Protein AF-A0A2M7RTV2-F1 (afdb_monomer)

Foldseek 3Di:
DPPADPPDDDDDDDDPPVWDKDKDKDFDDPDPDDDDGCKIWIWIATPVQKIWIWMPNQDPDIDIDTDGLPDDLVVSLVSSLVSGNHPQDPGDHSVVSSVVSSVRSVVGNVSRD

Mean predicted aligned error: 3.98 Å

Sequence (113 aa):
PRNLSETAIITALFLPLNRGFKTAFFKLRERESLEFTSLTSAVVVDKNGKLKIALSGVDPKPVVIEGKIEDDKDLLIKKAIKAARAVDNDMYSRKYRREMISVYLKRSFEKLT

pLDDT: mean 93.5, std 6.66, range [49.44, 98.56]

Nearest PDB structures (foldseek):
  5g5h-assembly1_B  TM=6.322E-01  e=3.040E-03  Escherichia coli K-12
  6kyb-assembly4_D  TM=5.098E-01  e=1.922E+00  Saccharomyces cerevisiae S288C
  3pcr-assembly1_A  TM=7.276E-01  e=6.417E+00  Escherichia coli O157:H7
  5kob-assembly1_C  TM=2.961E-01  e=2.042E+00  Paraburkholderia xenovorans LB400

Structure (mmCIF, N/CA/C/O backbone):
data_AF-A0A2M7RTV2-F1
#
_entry.id   AF-A0A2M7RTV2-F1
#
loop_
_atom_site.group_PDB
_atom_site.id
_atom_site.type_symbol
_atom_site.label_atom_id
_atom_site.label_alt_id
_atom_site.label_comp_id
_atom_site.label_asym_id
_atom_site.label_entity_id
_atom_site.label_seq_id
_atom_site.pdbx_PDB_ins_code
_atom_site.Cartn_x
_atom_site.Cartn_y
_atom_site.Cartn_z
_atom_site.occupancy
_atom_site.B_iso_or_equiv
_atom_site.auth_seq_id
_atom_site.auth_comp_id
_atom_site.auth_asym_id
_atom_site.auth_atom_id
_atom_site.pdbx_PDB_model_num
ATOM 1 N N . PRO A 1 1 ? 8.624 -16.980 0.114 1.00 49.44 1 PRO A N 1
ATOM 2 C CA . PRO A 1 1 ? 7.957 -18.067 -0.642 1.00 49.44 1 PRO A CA 1
ATOM 3 C C . PRO A 1 1 ? 6.532 -18.270 -0.117 1.00 49.44 1 PRO A C 1
ATOM 5 O O . PRO A 1 1 ? 6.344 -18.293 1.096 1.00 49.44 1 PRO A O 1
ATOM 8 N N . ARG A 1 2 ? 5.526 -18.341 -0.996 1.00 61.75 2 ARG A N 1
ATOM 9 C CA . ARG A 1 2 ? 4.237 -18.913 -0.588 1.00 61.75 2 ARG A CA 1
ATOM 10 C C . ARG A 1 2 ? 4.438 -20.426 -0.566 1.00 61.75 2 ARG A C 1
ATOM 12 O O . ARG A 1 2 ? 4.937 -20.966 -1.544 1.00 61.75 2 ARG A O 1
ATOM 19 N N . ASN A 1 3 ? 4.117 -21.068 0.552 1.00 82.38 3 ASN A N 1
ATOM 20 C CA . ASN A 1 3 ? 4.235 -22.516 0.734 1.00 82.38 3 ASN A CA 1
ATOM 21 C C . ASN A 1 3 ? 3.112 -23.228 -0.042 1.00 82.38 3 ASN A C 1
ATOM 23 O O . ASN A 1 3 ? 2.182 -23.753 0.559 1.00 82.38 3 ASN A O 1
ATOM 27 N N . LEU A 1 4 ? 3.140 -23.147 -1.371 1.00 90.00 4 LEU A N 1
ATOM 28 C CA . LEU A 1 4 ? 2.197 -23.811 -2.269 1.00 90.00 4 LEU A CA 1
ATOM 29 C C . LEU A 1 4 ? 2.935 -24.941 -2.986 1.00 90.00 4 LEU A C 1
ATOM 31 O O . LEU A 1 4 ? 4.089 -24.757 -3.373 1.00 90.00 4 LEU A O 1
ATOM 35 N N . SER A 1 5 ? 2.286 -26.096 -3.150 1.00 92.31 5 SER A N 1
ATOM 36 C CA . SER A 1 5 ? 2.823 -27.156 -4.005 1.00 92.31 5 SER A CA 1
ATOM 37 C C . SER A 1 5 ? 2.820 -26.707 -5.467 1.00 92.31 5 SER A C 1
ATOM 39 O O . SER A 1 5 ? 2.047 -25.831 -5.857 1.00 92.31 5 SER A O 1
ATOM 41 N N . GLU A 1 6 ? 3.650 -27.339 -6.293 1.00 91.88 6 GLU A N 1
ATOM 42 C CA . GLU A 1 6 ? 3.733 -27.052 -7.735 1.00 91.88 6 GLU A CA 1
ATOM 43 C C . GLU A 1 6 ? 2.401 -27.277 -8.467 1.00 91.88 6 GLU A C 1
ATOM 45 O O . GLU A 1 6 ? 2.134 -26.662 -9.494 1.00 91.88 6 GLU A O 1
ATOM 50 N N . THR A 1 7 ? 1.541 -28.127 -7.905 1.00 94.75 7 THR A N 1
ATOM 51 C CA . THR A 1 7 ? 0.218 -28.479 -8.433 1.00 94.75 7 THR A CA 1
ATOM 52 C C . THR A 1 7 ? -0.932 -27.738 -7.748 1.00 94.75 7 THR A C 1
ATOM 54 O O . THR A 1 7 ? -2.098 -28.015 -8.029 1.00 94.75 7 THR A O 1
ATOM 57 N N . ALA A 1 8 ? -0.642 -26.821 -6.819 1.00 94.88 8 ALA A N 1
ATOM 58 C CA . ALA A 1 8 ? -1.678 -26.122 -6.072 1.00 94.88 8 ALA A CA 1
ATOM 59 C C . ALA A 1 8 ? -2.472 -25.162 -6.969 1.00 94.88 8 ALA A C 1
ATOM 61 O O . ALA A 1 8 ? -1.908 -24.345 -7.696 1.00 94.88 8 ALA A O 1
ATOM 62 N N . ILE A 1 9 ? -3.798 -25.193 -6.827 1.00 94.31 9 ILE A N 1
ATOM 63 C CA . ILE A 1 9 ? -4.716 -24.252 -7.473 1.00 94.31 9 ILE A CA 1
ATOM 64 C C . ILE A 1 9 ? -5.328 -23.362 -6.390 1.00 94.31 9 ILE A C 1
ATOM 66 O O . ILE A 1 9 ? -5.936 -23.851 -5.438 1.00 94.31 9 ILE A O 1
ATOM 70 N N . ILE A 1 10 ? -5.179 -22.042 -6.528 1.00 93.31 10 ILE A N 1
ATOM 71 C CA . ILE A 1 10 ? -5.864 -21.079 -5.656 1.00 93.31 10 ILE A CA 1
ATOM 72 C C . ILE A 1 10 ? -7.322 -20.994 -6.112 1.00 93.31 10 ILE A C 1
ATOM 74 O O . ILE A 1 10 ? -7.600 -20.471 -7.187 1.00 93.31 10 ILE A O 1
ATOM 78 N N . THR A 1 11 ? -8.248 -21.496 -5.297 1.00 96.06 11 THR A N 1
ATOM 79 C CA . THR A 1 11 ? -9.683 -21.553 -5.631 1.00 96.06 11 THR A CA 1
ATOM 80 C C . THR A 1 11 ? -10.494 -20.408 -5.036 1.00 96.06 11 THR A C 1
ATOM 82 O O . THR A 1 11 ? -11.530 -20.041 -5.583 1.00 96.06 11 THR A O 1
ATOM 85 N N . ALA A 1 12 ? -10.041 -19.827 -3.923 1.00 95.31 12 ALA A N 1
ATOM 86 C CA . ALA A 1 12 ? -10.771 -18.780 -3.221 1.00 95.31 12 ALA A CA 1
ATOM 87 C C . ALA A 1 12 ? -9.842 -17.811 -2.481 1.00 95.31 12 ALA A C 1
ATOM 89 O O . ALA A 1 12 ? -8.754 -18.170 -2.026 1.00 95.31 12 ALA A O 1
ATOM 90 N N . LEU A 1 13 ? -10.319 -16.574 -2.320 1.00 93.56 13 LEU A N 1
ATOM 91 C CA . LEU A 1 13 ? -9.754 -15.562 -1.432 1.00 93.56 13 LEU A CA 1
ATOM 92 C C . LEU A 1 13 ? -10.847 -15.115 -0.460 1.00 93.56 13 LEU A C 1
ATOM 94 O O . LEU A 1 13 ? -11.852 -14.540 -0.870 1.00 93.56 13 LEU A O 1
ATOM 98 N N . PHE A 1 14 ? -10.650 -15.372 0.831 1.00 93.75 14 PHE A N 1
ATOM 99 C CA . PHE A 1 14 ? -11.616 -14.999 1.862 1.00 93.75 14 PHE A CA 1
ATOM 100 C C . PHE A 1 14 ? -11.356 -13.574 2.342 1.00 93.75 14 PHE A C 1
ATOM 102 O O . PHE A 1 14 ? -10.291 -13.271 2.886 1.00 93.75 14 PHE A O 1
ATOM 109 N N . LEU A 1 15 ? -12.340 -12.698 2.145 1.00 90.38 15 LEU A N 1
ATOM 110 C CA . LEU A 1 15 ? -12.293 -11.309 2.592 1.00 90.38 15 LEU A CA 1
ATOM 111 C C . LEU A 1 15 ? -13.198 -11.116 3.818 1.00 90.38 15 LEU A C 1
ATOM 113 O O . LEU A 1 15 ? -14.316 -11.633 3.837 1.00 90.38 15 LEU A O 1
ATOM 117 N N . PRO A 1 16 ? -12.769 -10.351 4.837 1.00 87.56 16 PRO A N 1
ATOM 118 C CA . PRO A 1 16 ? -13.584 -10.080 6.018 1.00 87.56 16 PRO A CA 1
ATOM 119 C C . PRO A 1 16 ? -14.626 -8.982 5.731 1.00 87.56 16 PRO A C 1
ATOM 121 O O . PRO A 1 16 ? -14.479 -7.844 6.174 1.00 87.56 16 PRO A O 1
ATOM 124 N N . LEU A 1 17 ? -15.671 -9.318 4.966 1.00 87.31 17 LEU A N 1
ATOM 125 C CA . LEU A 1 17 ? -16.702 -8.375 4.495 1.00 87.31 17 LEU A CA 1
ATOM 126 C C . LEU A 1 17 ? -17.626 -7.847 5.606 1.00 87.31 17 LEU A C 1
ATOM 128 O O . LEU A 1 17 ? -18.301 -6.841 5.428 1.00 87.31 17 LEU A O 1
ATOM 132 N N . ASN A 1 18 ? -17.631 -8.484 6.776 1.00 88.44 18 ASN A N 1
ATOM 133 C CA . ASN A 1 18 ? -18.401 -8.069 7.950 1.00 88.44 18 ASN A CA 1
ATOM 134 C C . ASN A 1 18 ? -17.725 -6.945 8.766 1.00 88.44 18 ASN A C 1
ATOM 136 O O . ASN A 1 18 ? -18.025 -6.761 9.948 1.00 88.44 18 ASN A O 1
ATOM 140 N N . ARG A 1 19 ? -16.780 -6.210 8.168 1.00 88.06 19 ARG A N 1
ATOM 141 C CA . ARG A 1 19 ? -16.021 -5.132 8.813 1.00 88.06 19 ARG A CA 1
ATOM 142 C C . ARG A 1 19 ? -16.048 -3.867 7.963 1.00 88.06 19 ARG A C 1
ATOM 144 O O . ARG A 1 19 ? -15.843 -3.916 6.756 1.00 88.06 19 ARG A O 1
ATOM 151 N N . GLY A 1 20 ? -16.255 -2.732 8.626 1.00 90.38 20 GLY A N 1
ATOM 152 C CA . GLY A 1 20 ? -16.124 -1.410 8.019 1.00 90.38 20 GLY A CA 1
ATOM 153 C C . GLY A 1 20 ? -14.675 -0.930 8.031 1.00 90.38 20 GLY A C 1
ATOM 154 O O . GLY A 1 20 ? -13.959 -1.117 9.020 1.00 90.38 20 GLY A O 1
ATOM 155 N N . PHE A 1 21 ? -14.270 -0.290 6.939 1.00 93.88 21 PHE A N 1
ATOM 156 C CA . PHE A 1 21 ? -12.924 0.230 6.739 1.00 93.88 21 PHE A CA 1
ATOM 157 C C . PHE A 1 21 ? -12.983 1.604 6.071 1.00 93.88 21 PHE A C 1
ATOM 159 O O . PHE A 1 21 ? -13.702 1.779 5.089 1.00 93.88 21 PHE A O 1
ATOM 166 N N . LYS A 1 22 ? -12.186 2.559 6.558 1.00 95.75 22 LYS A N 1
ATOM 167 C CA . LYS A 1 22 ? -11.819 3.743 5.773 1.00 95.75 22 LYS A CA 1
ATOM 168 C C . LYS A 1 22 ? -10.552 3.413 4.991 1.00 95.75 22 LYS A C 1
ATOM 170 O O . LYS A 1 22 ? -9.605 2.877 5.567 1.00 95.75 22 LYS A O 1
ATOM 175 N N . THR A 1 23 ? -10.523 3.724 3.698 1.00 96.69 23 THR A N 1
ATOM 176 C CA . THR A 1 23 ? -9.403 3.352 2.821 1.00 96.69 23 THR A CA 1
ATOM 177 C C . THR A 1 23 ? -8.925 4.515 1.968 1.00 96.69 23 THR A C 1
ATOM 179 O O . THR A 1 23 ? -9.734 5.258 1.417 1.00 96.69 23 THR A O 1
ATOM 182 N N . ALA A 1 24 ? -7.612 4.617 1.785 1.00 98.31 24 ALA A N 1
ATOM 183 C CA . ALA A 1 24 ? -6.983 5.499 0.815 1.00 98.31 24 ALA A CA 1
ATOM 184 C C . ALA A 1 24 ? -6.066 4.680 -0.099 1.00 98.31 24 ALA A C 1
ATOM 186 O O . ALA A 1 24 ? -5.256 3.880 0.373 1.00 98.31 24 ALA A O 1
ATOM 187 N N . PHE A 1 25 ? -6.206 4.877 -1.410 1.00 98.06 25 PHE A N 1
ATOM 188 C CA . PHE A 1 25 ? -5.450 4.157 -2.430 1.00 98.06 25 PHE A CA 1
ATOM 189 C C . PHE A 1 25 ? -4.820 5.140 -3.414 1.00 98.06 25 PHE A C 1
ATOM 191 O O . PHE A 1 25 ? -5.496 6.031 -3.928 1.00 98.06 25 PHE A O 1
ATOM 198 N N . PHE A 1 26 ? -3.531 4.957 -3.690 1.00 97.75 26 PHE A N 1
ATOM 199 C CA . PHE A 1 26 ? -2.774 5.760 -4.645 1.00 97.75 26 PHE A CA 1
ATOM 200 C C . PHE A 1 26 ? -1.860 4.864 -5.475 1.00 97.75 26 PHE A C 1
ATOM 202 O O . PHE A 1 26 ? -1.237 3.944 -4.945 1.00 97.75 26 PHE A O 1
ATOM 209 N N . LYS A 1 27 ? -1.746 5.156 -6.772 1.00 96.56 27 LYS A N 1
ATOM 210 C CA . LYS A 1 27 ? -0.904 4.408 -7.708 1.00 96.56 27 LYS A CA 1
ATOM 211 C C . LYS A 1 27 ? -0.073 5.380 -8.545 1.00 96.56 27 LYS A C 1
ATOM 213 O O . LYS A 1 27 ? -0.639 6.185 -9.277 1.00 96.56 27 LYS A O 1
ATOM 218 N N . LEU A 1 28 ? 1.249 5.280 -8.428 1.00 95.12 28 LEU A N 1
ATOM 219 C CA . LEU A 1 28 ? 2.233 6.029 -9.205 1.00 95.12 28 LEU A CA 1
ATOM 220 C C . LEU A 1 28 ? 2.443 5.346 -10.553 1.00 95.12 28 LEU A C 1
ATOM 222 O O . LEU A 1 28 ? 2.809 4.164 -10.600 1.00 95.12 28 LEU A O 1
ATOM 226 N N . ARG A 1 29 ? 2.193 6.110 -11.612 1.00 92.38 29 ARG A N 1
ATOM 227 C CA . ARG A 1 29 ? 2.236 5.729 -13.024 1.00 92.38 29 ARG A CA 1
ATOM 228 C C . ARG A 1 29 ? 2.555 6.973 -13.848 1.00 92.38 29 ARG A C 1
ATOM 230 O O . ARG A 1 29 ? 2.219 8.071 -13.398 1.00 92.38 29 ARG A O 1
ATOM 237 N N . GLU A 1 30 ? 3.145 6.801 -15.022 1.00 89.62 30 GLU A N 1
ATOM 238 C CA . GLU A 1 30 ? 3.363 7.903 -15.963 1.00 89.62 30 GLU A CA 1
ATOM 239 C C . GLU A 1 30 ? 2.038 8.334 -16.596 1.00 89.62 30 GLU A C 1
ATOM 241 O O . GLU A 1 30 ? 1.795 9.524 -16.796 1.00 89.62 30 GLU A O 1
ATOM 246 N N . ARG A 1 31 ? 1.148 7.367 -16.842 1.00 89.69 31 ARG A N 1
ATOM 247 C CA . ARG A 1 31 ? -0.196 7.562 -17.387 1.00 89.69 31 ARG A CA 1
ATOM 248 C C . ARG A 1 31 ? -1.255 6.942 -16.485 1.00 89.69 31 ARG A C 1
ATOM 250 O O . ARG A 1 31 ? -1.040 5.979 -15.750 1.00 89.69 31 ARG A O 1
ATOM 257 N N . GLU A 1 32 ? -2.459 7.496 -16.539 1.00 84.25 32 GLU A N 1
ATOM 258 C CA . GLU A 1 32 ? -3.537 7.110 -15.627 1.00 84.25 32 GLU A CA 1
ATOM 259 C C . GLU A 1 32 ? -4.073 5.683 -15.865 1.00 84.25 32 GLU A C 1
ATOM 261 O O . GLU A 1 32 ? -4.585 5.041 -14.943 1.00 84.25 32 GLU A O 1
ATOM 266 N N . SER A 1 33 ? -3.910 5.127 -17.064 1.00 87.94 33 SER A N 1
ATOM 267 C CA . SER A 1 33 ? -4.425 3.807 -17.442 1.00 87.94 33 SER A CA 1
ATOM 268 C C . SER A 1 33 ? -3.338 2.911 -18.048 1.00 87.94 33 SER A C 1
ATOM 270 O O . SER A 1 33 ? -2.276 3.380 -18.440 1.00 87.94 33 SER A O 1
ATOM 272 N N . LEU A 1 34 ? -3.596 1.595 -18.062 1.00 82.31 34 LEU A N 1
ATOM 273 C CA . LEU A 1 34 ? -2.806 0.555 -18.752 1.00 82.31 34 LEU A CA 1
ATOM 274 C C . LEU A 1 34 ? -1.348 0.336 -18.299 1.00 82.31 34 LEU A C 1
ATOM 276 O O . LEU A 1 34 ? -0.693 -0.570 -18.801 1.00 82.31 34 LEU A O 1
ATOM 280 N N . GLU A 1 35 ? -0.864 1.069 -17.295 1.00 85.81 35 GLU A N 1
ATOM 281 C CA . GLU A 1 35 ? 0.500 0.897 -16.783 1.00 85.81 35 GLU A CA 1
ATOM 282 C C . GLU A 1 35 ? 0.597 0.057 -15.501 1.00 85.81 35 GLU A C 1
ATOM 284 O O . GLU A 1 35 ? -0.241 0.122 -14.577 1.00 85.81 35 GLU A O 1
ATOM 289 N N . PHE A 1 36 ? 1.689 -0.710 -15.425 1.00 86.38 36 PHE A N 1
ATOM 290 C CA . PHE A 1 36 ? 2.141 -1.355 -14.198 1.00 86.38 36 PHE A CA 1
ATOM 291 C C . PHE A 1 36 ? 2.495 -0.314 -13.131 1.00 86.38 36 PHE A C 1
ATOM 293 O O . PHE A 1 36 ? 2.701 0.865 -13.399 1.00 86.38 36 PHE A O 1
ATOM 300 N N . THR A 1 37 ? 2.490 -0.738 -11.869 1.00 89.31 37 THR A N 1
ATOM 301 C CA . THR A 1 37 ? 2.753 0.180 -10.760 1.00 89.31 37 THR A CA 1
ATOM 302 C C . THR A 1 37 ? 4.244 0.451 -10.591 1.00 89.31 37 THR A C 1
ATOM 304 O O . THR A 1 37 ? 5.015 -0.482 -10.391 1.00 89.31 37 THR A O 1
ATOM 307 N N . SER A 1 38 ? 4.626 1.724 -10.497 1.00 92.44 38 SER A N 1
ATOM 308 C CA . SER A 1 38 ? 5.958 2.117 -10.008 1.00 92.44 38 SER A CA 1
ATOM 309 C C . SER A 1 38 ? 6.003 2.234 -8.481 1.00 92.44 38 SER A C 1
ATOM 311 O O . SER A 1 38 ? 7.042 2.000 -7.861 1.00 92.44 38 SER A O 1
ATOM 313 N N . LEU A 1 39 ? 4.853 2.546 -7.879 1.00 95.62 39 LEU A N 1
ATOM 314 C CA . LEU A 1 39 ? 4.554 2.497 -6.448 1.00 95.62 39 LEU A CA 1
ATOM 315 C C . LEU A 1 39 ? 3.031 2.467 -6.285 1.00 95.62 39 LEU A C 1
ATOM 317 O O . LEU A 1 39 ? 2.338 3.323 -6.820 1.00 95.62 39 LEU A O 1
ATOM 321 N N . THR A 1 40 ? 2.500 1.521 -5.522 1.00 97.19 40 THR A N 1
ATOM 322 C CA . THR A 1 40 ? 1.104 1.560 -5.065 1.00 97.19 40 THR A CA 1
ATOM 323 C C . THR A 1 40 ? 1.103 1.676 -3.554 1.00 97.19 40 THR A C 1
ATOM 325 O O . THR A 1 40 ? 1.850 0.950 -2.906 1.00 97.19 40 THR A O 1
ATOM 328 N N . SER A 1 41 ? 0.265 2.550 -3.005 1.00 98.19 41 SER A N 1
ATOM 329 C CA . SER A 1 41 ? -0.007 2.661 -1.575 1.00 98.19 41 SER A CA 1
ATOM 330 C C . SER A 1 41 ? -1.476 2.364 -1.313 1.00 98.19 41 SER A C 1
ATOM 332 O O . SER A 1 41 ? -2.347 2.984 -1.923 1.00 98.19 41 SER A O 1
ATOM 334 N N . ALA A 1 42 ? -1.745 1.443 -0.394 1.00 98.38 42 ALA A N 1
ATOM 335 C CA . ALA A 1 42 ? -3.063 1.204 0.170 1.00 98.38 42 ALA A CA 1
ATOM 336 C C . ALA A 1 42 ? -2.980 1.367 1.690 1.00 98.38 42 ALA A C 1
ATOM 338 O O . ALA A 1 42 ? -2.224 0.655 2.352 1.00 98.38 42 ALA A O 1
ATOM 339 N N . VAL A 1 43 ? -3.750 2.300 2.240 1.00 98.38 43 VAL A N 1
ATOM 340 C CA . VAL A 1 43 ? -3.842 2.534 3.683 1.00 98.38 43 VAL A CA 1
ATOM 341 C C . VAL A 1 43 ? -5.273 2.292 4.115 1.00 98.38 43 VAL A C 1
ATOM 343 O O . VAL A 1 43 ? -6.205 2.811 3.504 1.00 98.38 43 VAL A O 1
ATOM 346 N N . VAL A 1 44 ? -5.441 1.493 5.160 1.00 96.94 44 VAL A N 1
ATOM 347 C CA . VAL A 1 44 ? -6.743 1.157 5.724 1.00 96.94 44 VAL A CA 1
ATOM 348 C C . VAL A 1 44 ? -6.751 1.390 7.225 1.00 96.94 44 VAL A C 1
ATOM 350 O O . VAL A 1 44 ? -5.777 1.072 7.905 1.00 96.94 44 VAL A O 1
ATOM 353 N N . VAL A 1 45 ? -7.867 1.918 7.723 1.00 96.88 45 VAL A N 1
ATOM 354 C CA . VAL A 1 45 ? -8.165 2.059 9.149 1.00 96.88 45 VAL A CA 1
ATOM 355 C C . VAL A 1 45 ? -9.494 1.372 9.429 1.00 96.88 45 VAL A C 1
ATOM 357 O O . VAL A 1 45 ? -10.472 1.588 8.709 1.00 96.88 45 VAL A O 1
ATOM 360 N N . ASP A 1 46 ? -9.529 0.516 10.445 1.00 95.12 46 ASP A N 1
ATOM 361 C CA . ASP A 1 46 ? -10.771 -0.107 10.901 1.00 95.12 46 ASP A CA 1
ATOM 362 C C . ASP A 1 46 ? -11.495 0.738 11.962 1.00 95.12 46 ASP A C 1
ATOM 364 O O . ASP A 1 46 ? -10.990 1.750 12.446 1.00 95.12 46 ASP A O 1
ATOM 368 N N . LYS A 1 47 ? -12.696 0.301 12.353 1.00 93.25 47 LYS A N 1
ATOM 369 C CA . LYS A 1 47 ? -13.509 0.983 13.374 1.00 93.25 47 LYS A CA 1
ATOM 370 C C . LYS A 1 47 ? -12.849 1.112 14.757 1.00 93.25 47 LYS A C 1
ATOM 372 O O . LYS A 1 47 ? -13.300 1.921 15.554 1.00 93.25 47 LYS A O 1
ATOM 377 N N . ASN A 1 48 ? -11.821 0.313 15.045 1.00 93.75 48 ASN A N 1
ATOM 378 C CA . ASN A 1 48 ? -11.094 0.326 16.312 1.00 93.75 48 ASN A CA 1
ATOM 379 C C . ASN A 1 48 ? -9.803 1.161 16.217 1.00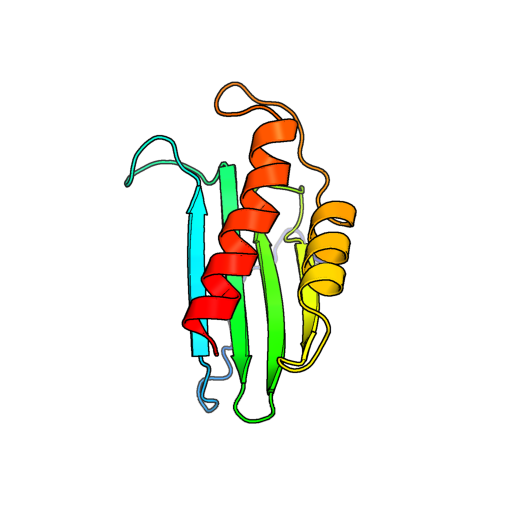 93.75 48 ASN A C 1
ATOM 381 O O . ASN A 1 48 ? -8.959 1.078 17.106 1.00 93.75 48 ASN A O 1
ATOM 385 N N . GLY A 1 49 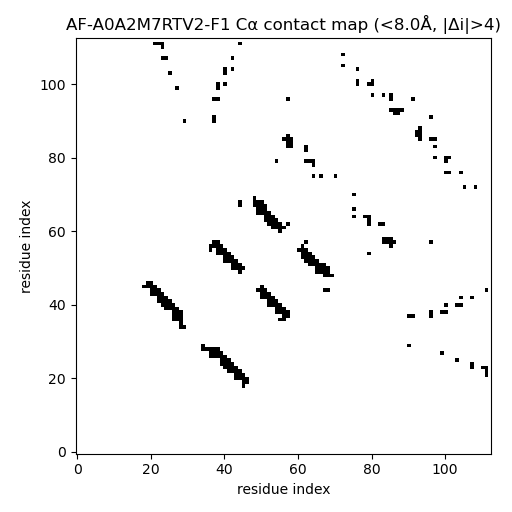? -9.605 1.897 15.118 1.00 94.75 49 GLY A N 1
ATOM 386 C CA . GLY A 1 49 ? -8.394 2.676 14.876 1.00 94.75 49 GLY A CA 1
ATOM 387 C C . GLY A 1 49 ? -7.194 1.840 14.426 1.00 94.75 49 GLY A C 1
ATOM 388 O O . GLY A 1 49 ? -6.109 2.396 14.261 1.00 94.75 49 GLY A O 1
ATOM 389 N N . LYS A 1 50 ? -7.344 0.525 14.181 1.00 96.44 50 LYS A N 1
ATOM 390 C CA . LYS A 1 50 ? -6.237 -0.303 13.685 1.00 96.44 50 LYS A CA 1
ATOM 391 C C . LYS A 1 50 ? -5.906 0.103 12.256 1.00 96.44 50 LYS A C 1
ATOM 393 O O . LYS A 1 50 ? -6.750 0.014 11.364 1.00 96.44 50 LYS A O 1
ATOM 398 N N . LEU A 1 51 ? -4.650 0.472 12.043 1.00 97.56 51 LEU A N 1
ATOM 399 C CA . LEU A 1 51 ? -4.123 0.962 10.782 1.00 97.56 51 LEU A CA 1
ATOM 400 C C . LEU A 1 51 ? -3.237 -0.094 10.115 1.00 97.56 51 LEU A C 1
ATOM 402 O O . LEU A 1 51 ? -2.416 -0.757 10.755 1.00 97.56 51 LEU A O 1
ATOM 406 N N . LYS A 1 52 ? -3.389 -0.252 8.800 1.00 97.81 52 LYS A N 1
ATOM 407 C CA . LYS A 1 52 ? -2.512 -1.082 7.971 1.00 97.81 52 LYS A CA 1
ATOM 408 C C . LYS A 1 52 ? -2.142 -0.339 6.695 1.00 97.81 52 LYS A C 1
ATOM 410 O O . LYS A 1 52 ? -3.010 0.152 5.981 1.00 97.81 52 LYS A O 1
ATOM 415 N N . ILE A 1 53 ? -0.846 -0.289 6.415 1.00 98.44 53 ILE A N 1
ATOM 416 C CA . ILE A 1 53 ? -0.258 0.272 5.199 1.00 98.44 53 ILE A CA 1
ATOM 417 C C . ILE A 1 53 ? 0.292 -0.892 4.386 1.00 98.44 53 ILE A C 1
ATOM 419 O O . ILE A 1 53 ? 1.063 -1.695 4.910 1.00 98.44 53 ILE A O 1
ATOM 423 N N . ALA A 1 54 ? -0.064 -0.966 3.109 1.00 98.38 54 ALA A N 1
ATOM 424 C CA . ALA A 1 54 ? 0.520 -1.886 2.147 1.00 98.38 54 ALA A CA 1
ATOM 425 C C . ALA A 1 54 ? 1.113 -1.099 0.975 1.00 98.38 54 ALA A C 1
ATOM 427 O O . ALA A 1 54 ? 0.417 -0.304 0.342 1.00 98.38 54 ALA A O 1
ATOM 428 N N . LEU A 1 55 ? 2.390 -1.337 0.675 1.00 98.19 55 LEU A N 1
ATOM 429 C CA . LEU A 1 55 ? 3.077 -0.764 -0.478 1.00 98.19 55 LEU A CA 1
ATOM 430 C C . LEU A 1 55 ? 3.455 -1.858 -1.477 1.00 98.19 55 LEU A C 1
ATOM 432 O O . LEU A 1 55 ? 3.985 -2.900 -1.093 1.00 98.19 55 LEU A O 1
ATOM 436 N N . SER A 1 56 ? 3.226 -1.602 -2.762 1.00 96.31 56 SER A N 1
ATOM 437 C CA . SER A 1 56 ? 3.617 -2.484 -3.868 1.00 96.31 56 SER A CA 1
ATOM 438 C C . SER A 1 56 ? 4.462 -1.736 -4.899 1.00 96.31 56 SER A C 1
ATOM 440 O O . SER A 1 56 ? 4.479 -0.506 -4.925 1.00 96.31 56 SER A O 1
ATOM 442 N N . GLY A 1 57 ? 5.197 -2.473 -5.732 1.00 93.19 57 GLY A N 1
ATOM 443 C CA . GLY A 1 57 ? 6.123 -1.929 -6.733 1.00 93.19 57 GLY A CA 1
ATOM 444 C C . GLY A 1 57 ? 7.460 -1.443 -6.162 1.00 93.19 57 GLY A C 1
ATOM 445 O O . GLY A 1 57 ? 8.372 -1.150 -6.925 1.00 93.19 57 GLY A O 1
ATOM 446 N N . VAL A 1 58 ? 7.623 -1.396 -4.836 1.00 93.62 58 VAL A N 1
ATOM 447 C CA . VAL A 1 58 ? 8.842 -0.906 -4.158 1.00 93.62 58 VAL A CA 1
ATOM 448 C C . VAL A 1 58 ? 9.660 -1.999 -3.468 1.00 93.62 58 VAL A C 1
ATOM 450 O O . VAL A 1 58 ? 10.624 -1.691 -2.773 1.00 93.62 58 VAL A O 1
ATOM 453 N N . ASP A 1 59 ? 9.276 -3.261 -3.640 1.00 93.25 59 ASP A N 1
ATOM 454 C CA . ASP A 1 59 ? 9.951 -4.446 -3.107 1.00 93.25 59 ASP A CA 1
ATOM 455 C C . ASP A 1 59 ? 9.430 -5.703 -3.846 1.00 93.25 59 ASP A C 1
ATOM 457 O O . ASP A 1 59 ? 8.286 -5.673 -4.314 1.00 93.25 59 ASP A O 1
ATOM 461 N N . PRO A 1 60 ? 10.206 -6.804 -3.960 1.00 89.94 60 PRO A N 1
ATOM 462 C CA . PRO A 1 60 ? 9.718 -8.062 -4.539 1.00 89.94 60 PRO A CA 1
ATOM 463 C C . PRO A 1 60 ? 8.451 -8.633 -3.883 1.00 89.94 60 PRO A C 1
ATOM 465 O O . PRO A 1 60 ? 7.699 -9.359 -4.529 1.00 89.94 60 PRO A O 1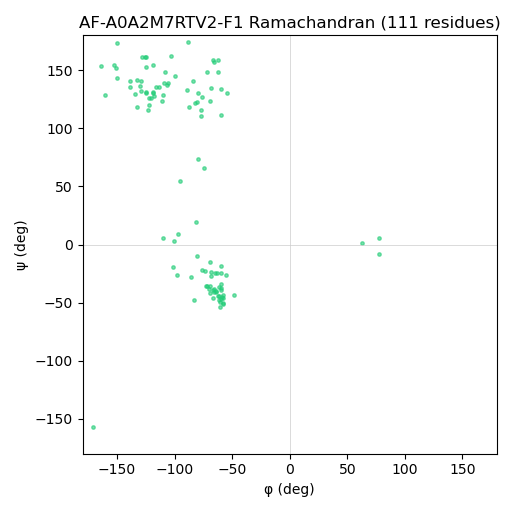
ATOM 468 N N . LYS A 1 61 ? 8.205 -8.328 -2.602 1.00 91.88 61 LYS A N 1
ATOM 469 C CA . LYS A 1 61 ? 6.943 -8.637 -1.914 1.00 91.88 61 LYS A CA 1
ATOM 470 C C . LYS A 1 61 ? 6.274 -7.347 -1.439 1.00 91.88 61 LYS A C 1
ATOM 472 O O . LYS A 1 61 ? 6.980 -6.389 -1.147 1.00 91.88 61 LYS A O 1
ATOM 477 N N . PRO A 1 62 ? 4.942 -7.309 -1.267 1.00 94.81 62 PRO A N 1
ATOM 478 C CA . PRO A 1 62 ? 4.301 -6.151 -0.659 1.00 94.81 62 PRO A CA 1
ATOM 479 C C . PRO A 1 62 ? 4.923 -5.818 0.703 1.00 94.81 62 PRO A C 1
ATOM 481 O O . PRO A 1 62 ? 5.074 -6.694 1.561 1.00 94.81 62 PRO A O 1
ATOM 484 N N . VAL A 1 63 ? 5.276 -4.551 0.904 1.00 97.38 63 VAL A N 1
ATOM 485 C CA . VAL A 1 63 ? 5.709 -4.036 2.205 1.00 97.38 63 VAL A CA 1
ATOM 486 C C . VAL A 1 63 ? 4.460 -3.763 3.022 1.00 97.38 63 VAL A C 1
ATOM 488 O O . VAL A 1 63 ? 3.606 -2.996 2.586 1.00 97.38 63 VAL A O 1
ATOM 491 N N . VAL A 1 64 ? 4.348 -4.376 4.198 1.00 98.06 64 VAL A N 1
ATOM 492 C CA . VAL A 1 64 ? 3.192 -4.206 5.083 1.00 98.06 64 VAL A CA 1
ATOM 493 C C . VAL A 1 64 ? 3.654 -3.648 6.419 1.00 98.06 64 VAL A C 1
ATOM 495 O O . VAL A 1 64 ? 4.528 -4.230 7.058 1.00 98.06 64 VAL A O 1
ATOM 498 N N . ILE A 1 65 ? 3.054 -2.536 6.835 1.00 98.25 65 ILE A N 1
ATOM 499 C CA . ILE A 1 65 ? 3.259 -1.913 8.145 1.00 98.25 65 ILE A CA 1
ATOM 500 C C . ILE A 1 65 ? 1.915 -1.898 8.872 1.00 98.25 65 ILE A C 1
ATOM 502 O O . ILE A 1 65 ? 0.901 -1.500 8.300 1.00 98.25 65 ILE A O 1
ATOM 506 N N . GLU A 1 66 ? 1.906 -2.336 10.126 1.00 98.06 66 GLU A N 1
ATOM 507 C CA . GLU A 1 66 ? 0.745 -2.242 11.014 1.00 98.06 66 GLU A CA 1
ATOM 508 C C . GLU A 1 66 ? 1.001 -1.184 12.093 1.00 98.06 66 GLU A C 1
ATOM 510 O O . GLU A 1 66 ? 2.143 -0.982 12.513 1.00 98.06 66 GLU A O 1
ATOM 515 N N . GLY A 1 67 ? -0.064 -0.518 12.528 1.00 97.00 67 GLY A N 1
ATOM 516 C CA . GLY A 1 67 ? -0.044 0.488 13.586 1.00 97.00 67 GLY A CA 1
ATOM 517 C C . GLY A 1 67 ? -1.462 0.879 13.990 1.00 97.00 67 GLY A C 1
ATOM 518 O O . GLY A 1 67 ? -2.415 0.128 13.749 1.00 97.00 67 GLY A O 1
ATOM 519 N N . LYS A 1 68 ? -1.606 2.065 14.567 1.00 97.00 68 LYS A N 1
ATOM 520 C CA . LYS A 1 68 ? -2.886 2.705 14.877 1.00 97.00 68 LYS A CA 1
ATOM 521 C C . LYS A 1 68 ? -2.977 4.098 14.253 1.00 97.00 68 LYS A C 1
ATOM 523 O O . LYS A 1 68 ? -1.963 4.659 13.847 1.00 97.00 68 LYS A O 1
ATOM 528 N N . ILE A 1 69 ? -4.187 4.641 14.124 1.00 95.25 69 ILE A N 1
ATOM 529 C CA . ILE A 1 69 ? -4.402 5.962 13.507 1.00 95.25 69 ILE A CA 1
ATOM 530 C C . ILE A 1 69 ? -3.838 7.111 14.358 1.00 95.25 69 ILE A C 1
ATOM 532 O O . ILE A 1 69 ? -3.441 8.139 13.812 1.00 95.25 69 ILE A O 1
ATOM 536 N N . GLU A 1 70 ? -3.766 6.914 15.673 1.00 95.62 70 GLU A N 1
ATOM 537 C CA . GLU A 1 70 ? -3.179 7.836 16.646 1.00 95.62 70 GLU A CA 1
ATOM 538 C C . GLU A 1 70 ? -1.645 7.762 16.744 1.00 95.62 70 GLU A C 1
ATOM 540 O O . GLU A 1 70 ? -1.038 8.613 17.394 1.00 95.62 70 GLU A O 1
ATOM 545 N N . ASP A 1 71 ? -1.010 6.768 16.113 1.00 96.94 71 ASP A N 1
ATOM 546 C CA . ASP A 1 71 ? 0.449 6.654 16.116 1.00 96.94 71 ASP A CA 1
ATOM 547 C C . ASP A 1 71 ? 1.103 7.830 15.367 1.00 96.94 71 ASP A C 1
ATOM 549 O O . ASP A 1 71 ? 0.528 8.439 14.459 1.00 96.94 71 ASP A O 1
ATOM 553 N N . ASP A 1 72 ? 2.369 8.100 15.692 1.00 97.56 72 ASP A N 1
ATOM 554 C CA . ASP A 1 72 ? 3.179 9.093 14.988 1.00 97.56 72 ASP A CA 1
ATOM 555 C C . ASP A 1 72 ? 3.309 8.744 13.489 1.00 97.56 72 ASP A C 1
ATOM 557 O O . ASP A 1 72 ? 3.978 7.783 13.076 1.00 97.56 72 ASP A O 1
ATOM 561 N N . LYS A 1 73 ? 2.669 9.582 12.666 1.00 96.81 73 LYS A N 1
ATOM 562 C CA . LYS A 1 73 ? 2.602 9.464 11.206 1.00 96.81 73 LYS A CA 1
ATOM 563 C C . LYS A 1 73 ? 3.989 9.501 10.559 1.00 96.81 73 LYS A C 1
ATOM 565 O O . LYS A 1 73 ? 4.233 8.751 9.611 1.00 96.81 73 LYS A O 1
ATOM 570 N N . ASP A 1 74 ? 4.919 10.304 11.071 1.00 97.69 74 ASP A N 1
ATOM 571 C CA . ASP A 1 74 ? 6.276 10.399 10.529 1.00 97.69 74 ASP A CA 1
ATOM 572 C C . ASP A 1 74 ? 7.097 9.149 10.854 1.00 97.69 74 ASP A C 1
ATOM 574 O O . ASP A 1 74 ? 7.873 8.676 10.014 1.00 97.69 74 ASP A O 1
ATOM 578 N N . LEU A 1 75 ? 6.898 8.547 12.031 1.00 97.88 75 LEU A N 1
ATOM 579 C CA . LEU A 1 75 ? 7.506 7.253 12.353 1.00 97.88 75 LEU A CA 1
ATOM 580 C C . LEU A 1 75 ? 6.962 6.129 11.464 1.00 97.88 75 LEU A C 1
ATOM 582 O O . LEU A 1 75 ? 7.745 5.296 10.995 1.00 97.88 75 LEU A O 1
ATOM 586 N N . LEU A 1 76 ? 5.656 6.107 11.182 1.00 98.06 76 LEU A N 1
ATOM 587 C CA . LEU A 1 76 ? 5.061 5.145 10.245 1.00 98.06 76 LEU A CA 1
ATOM 588 C C . LEU A 1 76 ? 5.634 5.300 8.829 1.00 98.06 76 LEU A C 1
ATOM 590 O O . LEU A 1 76 ? 6.013 4.304 8.206 1.00 98.06 76 LEU A O 1
ATOM 594 N N . ILE A 1 77 ? 5.776 6.538 8.344 1.00 98.12 77 ILE A N 1
ATOM 595 C CA . ILE A 1 77 ? 6.387 6.837 7.039 1.00 98.12 77 ILE A CA 1
ATOM 596 C C . ILE A 1 77 ? 7.846 6.364 7.002 1.00 98.12 77 ILE A C 1
ATOM 598 O O . ILE A 1 77 ? 8.243 5.655 6.073 1.00 98.12 77 ILE A O 1
ATOM 602 N N . LYS A 1 78 ? 8.644 6.678 8.032 1.00 98.06 78 LYS A N 1
ATOM 603 C CA . LYS A 1 78 ? 10.041 6.221 8.138 1.00 98.06 78 LYS A CA 1
ATOM 604 C C . LYS A 1 78 ? 10.143 4.695 8.112 1.00 98.06 78 LYS A C 1
ATOM 606 O O . LYS A 1 78 ? 10.996 4.158 7.402 1.00 98.06 78 LYS A O 1
ATOM 611 N N . LYS A 1 79 ? 9.266 3.984 8.835 1.00 98.00 79 LYS A N 1
ATOM 612 C CA . LYS A 1 79 ? 9.199 2.510 8.819 1.00 98.00 79 LYS A CA 1
ATOM 613 C C . LYS A 1 79 ? 8.905 1.979 7.415 1.00 98.00 79 LYS A C 1
ATOM 615 O O . LYS A 1 79 ? 9.612 1.088 6.946 1.00 98.00 79 LYS A O 1
ATOM 620 N N . ALA A 1 80 ? 7.921 2.556 6.726 1.00 97.56 80 ALA A N 1
ATOM 621 C CA . ALA A 1 80 ? 7.540 2.150 5.376 1.00 97.56 80 ALA A CA 1
ATOM 622 C C . ALA A 1 80 ? 8.687 2.345 4.363 1.00 97.56 80 ALA A C 1
ATOM 624 O O . ALA A 1 80 ? 9.009 1.440 3.595 1.00 97.56 80 ALA A O 1
ATOM 625 N N . ILE A 1 81 ? 9.371 3.491 4.419 1.00 97.06 81 ILE A N 1
ATOM 626 C CA . ILE A 1 81 ? 10.521 3.814 3.559 1.00 97.06 81 ILE A CA 1
ATOM 627 C C . ILE A 1 81 ? 11.725 2.913 3.852 1.00 97.06 81 ILE A C 1
ATOM 629 O O . ILE A 1 81 ? 12.438 2.509 2.929 1.00 97.06 81 ILE A O 1
ATOM 633 N N . LYS A 1 82 ? 11.979 2.592 5.126 1.00 96.62 82 LYS A N 1
ATOM 634 C CA . LYS A 1 82 ? 13.064 1.682 5.522 1.00 96.62 82 LYS A CA 1
ATOM 635 C C . LYS A 1 82 ? 12.816 0.258 5.018 1.00 96.62 82 LYS A C 1
ATOM 637 O O . LYS A 1 82 ? 13.760 -0.401 4.600 1.00 96.62 82 LYS A O 1
ATOM 642 N N . ALA A 1 83 ? 11.564 -0.195 5.038 1.00 96.31 83 ALA A N 1
ATOM 643 C CA . ALA A 1 83 ? 11.182 -1.521 4.561 1.00 96.31 83 ALA A CA 1
ATOM 644 C C . ALA A 1 83 ? 11.135 -1.632 3.024 1.00 96.31 83 ALA A C 1
ATOM 646 O O . ALA A 1 83 ? 11.257 -2.732 2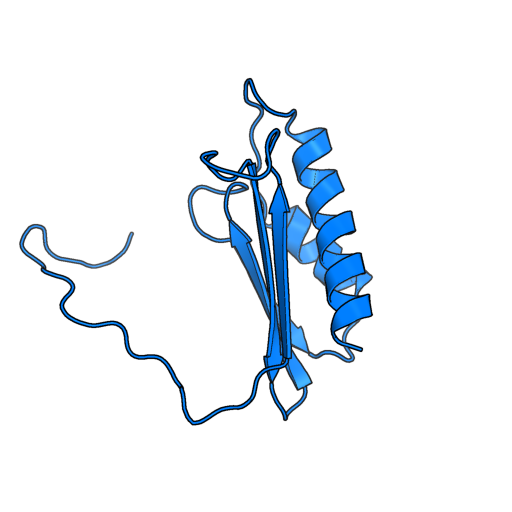.492 1.00 96.31 83 ALA A O 1
ATOM 647 N N . ALA A 1 84 ? 10.991 -0.515 2.305 1.00 94.88 84 ALA A N 1
ATOM 648 C CA . ALA A 1 84 ? 10.982 -0.485 0.846 1.00 94.88 84 ALA A CA 1
ATOM 649 C C . ALA A 1 84 ? 12.394 -0.617 0.242 1.00 94.88 84 ALA A C 1
ATOM 651 O O . ALA A 1 84 ? 13.221 0.295 0.357 1.00 94.88 84 ALA A O 1
ATOM 652 N N . ARG A 1 85 ? 12.647 -1.709 -0.489 1.00 93.25 85 ARG A N 1
ATOM 653 C CA . ARG A 1 85 ? 13.877 -1.939 -1.273 1.00 93.25 85 ARG A CA 1
ATOM 654 C C . ARG A 1 85 ? 13.696 -1.528 -2.736 1.00 93.25 85 ARG A C 1
ATOM 656 O O . ARG A 1 85 ? 13.932 -2.309 -3.654 1.00 93.25 85 ARG A O 1
ATOM 663 N N . ALA A 1 86 ? 13.274 -0.282 -2.948 1.00 89.06 86 ALA A N 1
ATOM 664 C CA . ALA A 1 86 ? 13.120 0.271 -4.287 1.00 89.06 86 ALA A CA 1
ATOM 665 C C . ALA A 1 86 ? 14.467 0.246 -5.037 1.00 89.06 86 ALA A C 1
ATOM 667 O O . ALA A 1 86 ? 15.490 0.648 -4.481 1.00 89.06 86 ALA A O 1
ATOM 668 N N . VAL A 1 87 ? 14.432 -0.206 -6.289 1.00 88.00 87 VAL A N 1
ATOM 669 C CA . VAL A 1 87 ? 15.519 -0.178 -7.282 1.00 88.00 87 VAL A CA 1
ATOM 670 C C . VAL A 1 87 ? 15.304 0.937 -8.312 1.00 88.00 87 VAL A C 1
ATOM 672 O O . VAL A 1 87 ? 14.191 1.458 -8.420 1.00 88.00 87 VAL A O 1
ATOM 675 N N . ASP A 1 88 ? 16.342 1.328 -9.037 1.00 89.00 88 ASP A N 1
ATOM 676 C CA . ASP A 1 88 ? 16.188 2.187 -10.215 1.00 89.00 88 ASP A CA 1
ATOM 677 C C . ASP A 1 88 ? 15.545 1.400 -11.366 1.00 89.00 88 ASP A C 1
ATOM 679 O O . ASP A 1 88 ? 15.713 0.182 -11.461 1.00 89.00 88 ASP A O 1
ATOM 683 N N . ASN A 1 89 ? 14.769 2.084 -12.205 1.00 86.38 89 ASN A N 1
ATOM 684 C CA . ASN A 1 89 ? 14.263 1.554 -13.467 1.00 86.38 89 ASN A CA 1
ATOM 685 C C . ASN A 1 89 ? 14.066 2.688 -14.484 1.00 86.38 89 ASN A C 1
ATOM 687 O O . ASN A 1 89 ? 14.187 3.862 -14.130 1.00 86.38 89 ASN A O 1
ATOM 691 N N . ASP A 1 90 ? 13.732 2.321 -15.721 1.00 85.88 90 ASP A N 1
ATOM 692 C CA . ASP A 1 90 ? 13.590 3.265 -16.838 1.00 85.88 90 ASP A CA 1
ATOM 693 C C . ASP A 1 90 ? 12.467 4.292 -16.632 1.00 85.88 90 ASP A C 1
ATOM 695 O O . ASP A 1 90 ? 12.521 5.383 -17.188 1.00 85.88 90 ASP A O 1
ATOM 699 N N . MET A 1 91 ? 11.469 3.962 -15.805 1.00 88.44 91 MET A N 1
ATOM 700 C CA . MET A 1 91 ? 10.303 4.817 -15.562 1.00 88.44 91 MET A CA 1
ATOM 701 C C . MET A 1 91 ? 10.604 5.888 -14.512 1.00 88.44 91 MET A C 1
ATOM 703 O O . MET A 1 91 ? 10.290 7.061 -14.680 1.00 88.44 91 MET A O 1
ATOM 707 N N . TYR A 1 92 ? 11.202 5.489 -13.386 1.00 91.81 92 TYR A N 1
ATOM 708 C CA . TYR A 1 92 ? 11.506 6.394 -12.286 1.00 91.81 92 TYR A CA 1
ATOM 709 C C . TYR A 1 92 ? 12.738 5.957 -11.501 1.00 91.81 92 TYR A C 1
ATOM 711 O O . TYR A 1 92 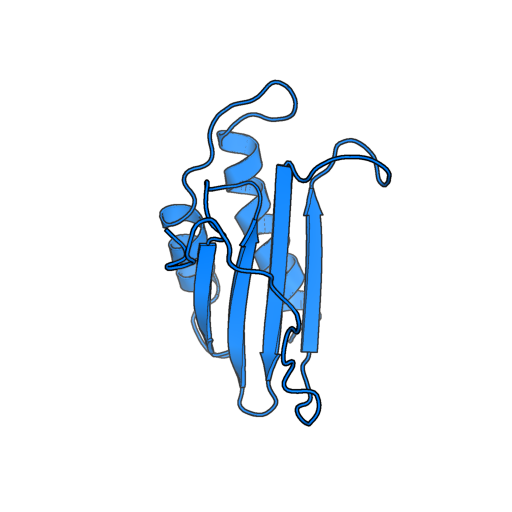? 12.908 4.790 -11.137 1.00 91.81 92 TYR A O 1
ATOM 719 N N . SER A 1 93 ? 13.514 6.951 -11.070 1.00 94.19 93 SER A N 1
ATOM 720 C CA . SER A 1 93 ? 14.616 6.718 -10.143 1.00 94.19 93 SER A CA 1
ATOM 721 C C . SER A 1 93 ? 14.136 6.167 -8.797 1.00 94.19 93 SER A C 1
ATOM 723 O O . SER A 1 93 ? 13.081 6.526 -8.260 1.00 94.19 93 SER A O 1
ATOM 725 N N . ARG A 1 94 ? 14.978 5.350 -8.173 1.00 94.19 94 ARG A N 1
ATOM 726 C CA . ARG A 1 94 ? 14.850 4.862 -6.801 1.00 94.19 94 ARG A CA 1
ATOM 727 C C . ARG A 1 94 ? 14.561 5.996 -5.827 1.00 94.19 94 ARG A C 1
ATOM 729 O O . ARG A 1 94 ? 13.725 5.831 -4.938 1.00 94.19 94 ARG A O 1
ATOM 736 N N . LYS A 1 95 ? 15.259 7.127 -5.974 1.00 95.06 95 LYS A N 1
ATOM 737 C CA . LYS A 1 95 ? 15.093 8.303 -5.114 1.00 95.06 95 LYS A CA 1
ATOM 738 C C . LYS A 1 95 ? 13.664 8.836 -5.202 1.00 95.06 95 LYS A C 1
ATOM 740 O O . LYS A 1 95 ? 12.987 8.893 -4.177 1.00 95.06 95 LYS A O 1
ATOM 745 N N . TYR A 1 96 ? 13.183 9.105 -6.414 1.00 95.44 96 TYR A N 1
ATOM 746 C CA . TYR A 1 96 ? 11.834 9.621 -6.636 1.00 95.44 96 TYR A CA 1
ATOM 747 C C . TYR A 1 96 ? 10.760 8.676 -6.083 1.00 95.44 96 TYR A C 1
ATOM 749 O O . TYR A 1 96 ? 9.867 9.089 -5.345 1.00 95.44 96 TYR A O 1
ATOM 757 N N . ARG A 1 97 ? 10.881 7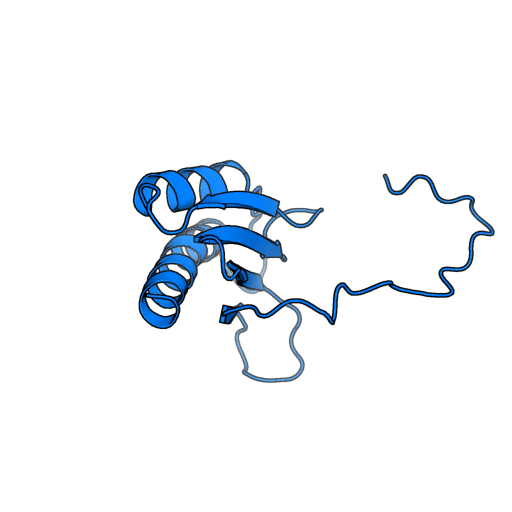.367 -6.342 1.00 94.56 97 ARG A N 1
ATOM 758 C CA . ARG A 1 97 ? 9.914 6.378 -5.833 1.00 94.56 97 ARG A CA 1
ATOM 759 C C . ARG A 1 97 ? 9.868 6.340 -4.305 1.00 94.56 97 ARG A C 1
ATOM 761 O O . ARG A 1 97 ? 8.792 6.175 -3.737 1.00 94.56 97 ARG A O 1
ATOM 768 N N . ARG A 1 98 ? 11.008 6.517 -3.627 1.00 94.75 98 ARG A N 1
ATOM 769 C CA . ARG A 1 98 ? 11.072 6.588 -2.155 1.00 94.75 98 ARG A CA 1
ATOM 770 C C . ARG A 1 98 ? 10.460 7.875 -1.610 1.00 94.75 98 ARG A C 1
ATOM 772 O O . ARG A 1 98 ? 9.777 7.820 -0.593 1.00 94.75 98 ARG A O 1
ATOM 779 N N . GLU A 1 99 ? 10.659 9.004 -2.282 1.00 96.81 99 GLU A N 1
ATOM 780 C CA . GLU A 1 99 ? 10.026 10.280 -1.921 1.00 96.81 99 GLU A CA 1
ATOM 781 C C . GLU A 1 99 ? 8.499 10.207 -2.073 1.00 96.81 99 GLU A C 1
ATOM 783 O O . GLU A 1 99 ? 7.760 10.636 -1.182 1.00 96.81 99 GLU A O 1
ATOM 788 N N . MET A 1 100 ? 8.018 9.561 -3.139 1.00 97.75 100 MET A N 1
ATOM 789 C CA . MET A 1 100 ? 6.587 9.388 -3.397 1.00 97.75 100 MET A CA 1
ATOM 790 C C . MET A 1 100 ? 5.866 8.523 -2.355 1.00 97.75 100 MET A C 1
ATOM 792 O O . MET A 1 100 ? 4.670 8.726 -2.137 1.00 97.75 100 MET A O 1
ATOM 796 N N . ILE A 1 101 ? 6.569 7.626 -1.647 1.00 98.00 101 ILE A N 1
ATOM 797 C CA . ILE A 1 101 ? 5.999 6.913 -0.489 1.00 98.00 101 ILE A CA 1
ATOM 798 C C . ILE A 1 101 ? 5.526 7.924 0.559 1.00 98.00 101 ILE A C 1
ATOM 800 O O . ILE A 1 101 ? 4.375 7.864 0.989 1.00 98.00 101 ILE A O 1
ATOM 804 N N . SER A 1 102 ? 6.377 8.884 0.935 1.00 98.12 102 SER A N 1
ATOM 805 C CA . SER A 1 102 ? 6.022 9.927 1.905 1.00 98.12 102 SER A CA 1
ATOM 806 C C . SER A 1 102 ? 4.808 10.726 1.448 1.00 98.12 102 SER A C 1
ATOM 808 O O . SER A 1 102 ? 3.887 10.947 2.230 1.00 98.12 102 SER A O 1
ATOM 810 N N . VAL A 1 103 ? 4.791 11.138 0.177 1.00 98.44 103 VAL A N 1
ATOM 811 C CA . VAL A 1 103 ? 3.704 11.945 -0.394 1.00 98.44 103 VAL A CA 1
ATOM 812 C C . VAL A 1 103 ? 2.375 11.195 -0.321 1.00 98.44 103 VAL A C 1
ATOM 814 O O . VAL A 1 103 ? 1.384 11.736 0.165 1.00 98.44 103 VAL A O 1
ATOM 817 N N . TYR A 1 104 ? 2.338 9.938 -0.767 1.00 98.56 104 TYR A N 1
ATOM 818 C CA . TYR A 1 104 ? 1.106 9.151 -0.766 1.00 98.56 104 TYR A CA 1
ATOM 819 C C . TYR A 1 104 ? 0.634 8.784 0.634 1.00 98.56 104 TYR A C 1
ATOM 821 O O . TYR A 1 104 ? -0.573 8.777 0.868 1.00 98.56 104 TYR A O 1
ATOM 829 N N . LEU A 1 105 ? 1.539 8.519 1.576 1.00 98.25 105 LEU A N 1
ATOM 830 C CA . LEU A 1 105 ? 1.148 8.244 2.956 1.00 98.25 105 LEU A CA 1
ATOM 831 C C . LEU A 1 105 ? 0.600 9.489 3.657 1.00 98.25 105 LEU A C 1
ATOM 833 O O . LEU A 1 105 ? -0.446 9.391 4.290 1.00 98.25 105 LEU A O 1
ATOM 837 N N . LYS A 1 106 ? 1.206 10.668 3.463 1.00 98.25 106 LYS A N 1
ATOM 838 C CA . LYS A 1 106 ? 0.663 11.936 3.984 1.00 98.25 106 LYS A CA 1
ATOM 839 C C . LYS A 1 106 ? -0.749 12.209 3.457 1.00 98.25 106 LYS A C 1
ATOM 841 O O . LYS A 1 106 ? -1.673 12.348 4.252 1.00 98.25 106 LYS A O 1
ATOM 846 N N . ARG A 1 107 ? -0.943 12.125 2.134 1.00 98.44 107 ARG A N 1
ATOM 847 C CA . ARG A 1 107 ? -2.269 12.250 1.494 1.00 98.44 107 ARG A CA 1
ATOM 848 C C . ARG A 1 107 ? -3.269 11.199 1.979 1.00 98.44 107 ARG A C 1
ATOM 850 O O . ARG A 1 107 ? -4.466 11.457 2.052 1.00 98.44 107 ARG A O 1
ATOM 857 N N . SER A 1 108 ? -2.792 9.991 2.279 1.00 98.06 108 SER A N 1
ATOM 858 C CA . SER A 1 108 ? -3.639 8.934 2.835 1.00 98.06 108 SER A CA 1
ATOM 859 C C . SER A 1 108 ? -4.109 9.300 4.235 1.00 98.06 108 SER A C 1
ATOM 861 O O . SER A 1 108 ? -5.294 9.182 4.516 1.00 98.06 108 SER A O 1
ATOM 863 N N . PHE A 1 109 ? -3.217 9.783 5.099 1.00 97.19 109 PHE A N 1
ATOM 864 C CA . PHE A 1 109 ? -3.592 10.198 6.447 1.00 97.19 109 PHE A CA 1
ATOM 865 C C . PHE A 1 109 ? -4.556 11.385 6.431 1.00 97.19 109 PHE A C 1
ATOM 867 O O . PHE A 1 109 ? -5.519 11.364 7.185 1.00 97.19 109 PHE A O 1
ATOM 874 N N . GLU A 1 110 ? -4.364 12.361 5.545 1.00 96.19 110 GLU A N 1
ATOM 875 C CA . GLU A 1 110 ? -5.307 13.475 5.354 1.00 96.19 110 GLU A CA 1
ATOM 876 C C . GLU A 1 110 ? -6.708 13.001 4.945 1.00 96.19 110 GLU A C 1
ATOM 878 O O . GLU A 1 110 ? -7.692 13.524 5.445 1.00 96.19 110 GLU A O 1
ATOM 883 N N . LYS A 1 111 ? -6.821 11.982 4.080 1.00 96.50 111 LYS A N 1
ATOM 884 C CA . LYS A 1 111 ? -8.123 11.411 3.680 1.00 96.50 111 LYS A CA 1
ATOM 885 C C . LYS A 1 111 ? -8.801 10.561 4.759 1.00 96.50 111 LYS A C 1
ATOM 887 O O . LYS A 1 111 ? -9.996 10.291 4.655 1.00 96.50 111 LYS A O 1
ATOM 892 N N . LEU A 1 112 ? -8.029 10.027 5.702 1.00 92.88 112 LEU A N 1
ATOM 893 C CA . LEU A 1 112 ? -8.499 9.039 6.679 1.00 92.88 112 LEU A CA 1
ATOM 894 C C . LEU A 1 112 ? -8.786 9.639 8.059 1.00 92.88 112 LEU A C 1
ATOM 896 O O . LEU A 1 112 ? -9.509 9.003 8.834 1.00 92.88 112 LEU A O 1
ATOM 900 N N . THR A 1 113 ? -8.225 10.818 8.338 1.00 78.06 113 THR A N 1
ATOM 901 C CA . THR A 1 113 ? -8.525 11.627 9.528 1.00 78.06 113 THR A CA 1
ATOM 902 C C . THR A 1 113 ? -9.815 12.396 9.267 1.00 78.06 113 THR A C 1
ATOM 904 O O . THR A 1 113 ? -10.755 12.240 10.077 1.00 78.06 113 THR A O 1
#

Solvent-accessible surface area (backbone atoms only — not comparable to full-atom values): 6929 Å² total; per-residue (Å²): 133,81,98,64,62,98,83,63,77,91,86,80,81,93,72,79,77,95,57,67,69,50,74,32,78,48,73,43,55,97,50,98,65,100,63,72,58,58,32,30,43,40,36,38,31,38,90,84,39,46,24,39,38,40,37,34,57,29,38,102,55,73,41,72,49,78,54,45,72,87,49,64,64,68,60,52,44,51,52,53,51,71,66,42,64,51,61,71,54,97,88,48,49,31,65,59,54,52,53,48,50,50,54,52,51,52,55,30,50,68,76,69,108

Secondary structure (DSSP, 8-state):
-----TT---------TTS-EEEEEEEE-SSSSSPPPSEEEEEEEETT-EEEEEEESSSSS-EEEEEETTS-HHHHHHHHHHH--PPP-SSS-HHHHHHHHHHHHHHHHHHH-

Radius of gyration: 15.49 Å; Cα contacts (8 Å, |Δi|>4): 162; chains: 1; bounding box: 35×42×35 Å

=== Feature glossary ===
The record interleaves many kinds of information about one protein. Here is each kind framed as the question it answers.

Q: What known structures does this most resemble?
A: Structural nearest neighbors (via Foldseek easy-search vs the PDB). Reported per hit: target PDB id, E-value, and alignment TM-score. A TM-score above ~0.5 is the conventional threshold for 'same fold'.

Q: Where is each backbone atom in 3D?
A: The mmCIF table is the protein's shape written out atom by atom.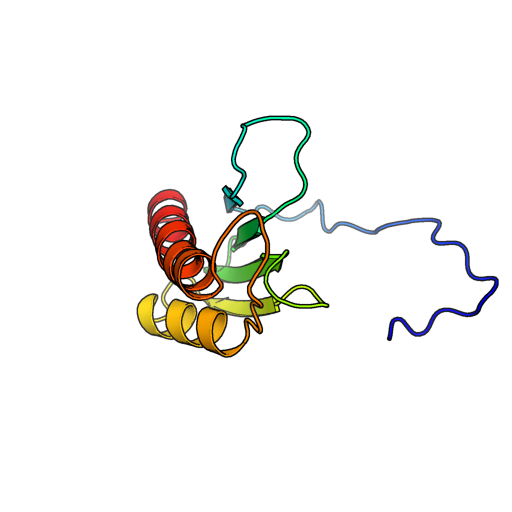 For each backbone N, Cα, C, and carbonyl O, it records an (x, y, z) coordinate triple in Å plus the residue type, chain letter, and residue number.

Q: What are the backbone torsion angles?
A: The φ/ψ torsion pair specifies the backbone conformation at each residue. φ rotates about the N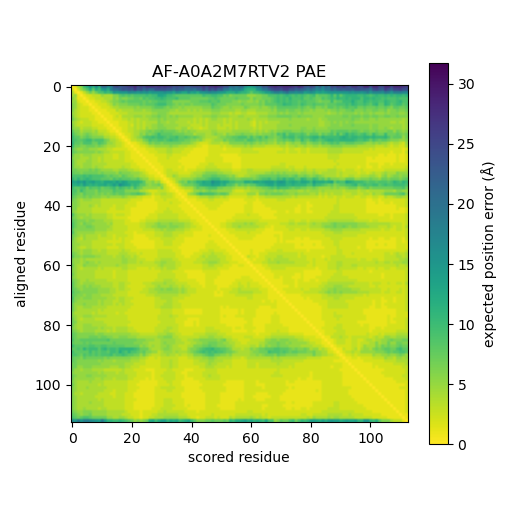–Cα bond, ψ about the Cα–C bond. Steric clashes forbid most of the (φ, ψ) plane — the allowed regions (α-helix basin, β-sheet basin, left-handed helix) are the Ramachandran-allowed regions.

Q: Which residues are buried vs exposed?
A: Solvent-accessible surface area (SASA) is the area in Å² traced out by the centre of a 1.4 Å probe sphere (a water molecule) rolled over the protein's van der Waals surface (Shrake–Rupley / Lee–Richards construction). Buried residues have near-zero SASA; fully exposed residues can exceed 200 Å². The total SASA scales roughly with the number of surface residues.

Q: How confident is the Alpha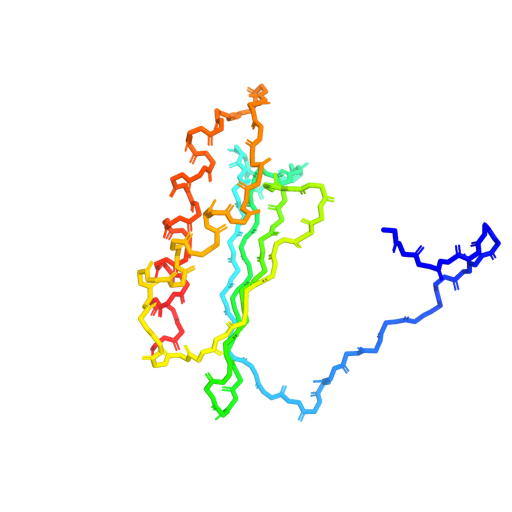Fold model at each residue?
A: pLDDT is the predicted lDDT-Cα score: AlphaFold's confidence that the local environment of each residue (all inter-atomic distances within 15 Å) is correctly placed. It is a per-residue number between 0 and 100, with higher meaning more reliable.

Q: What does the local fold look like, residue by residue?
A: 3Di is Foldseek's structural alphabet. Each residue is assigned one of twenty discrete states based on how its Cα sits relative to its spatial (not sequential) neighbors. Aligning 3Di strings finds structural homologs roughly as well as full 3D superposition, but orders of magnitude faster.

Q: How big and how compact is the whole molecule?
A: Radius of gyration (Rg) is the root-mean-square distance of Cα atoms from their centroid — a single number for overall size and compactness. A globular domain of N residues has Rg ≈ 2.2·N^0.38 Å; an extended or disordered chain has a much larger Rg. The Cα contact count is the number of residue pairs whose Cα atoms are within 8 Å and are more than four positions apart in sequence — a standard proxy for tertiary packing density. The bounding box is the smallest axis-aligned box enclosing all Cα atoms.

Q: Which residues are in helices, strands, or loops?
A: DSSP 8-state secondary structure assigns each residue one of H (α-helix), G (3₁₀-helix), I (π-helix), E (extended β-strand), B (isolated β-bridge), T (hydrogen-bonded turn), S (bend), or '-' (coil). The assignment is computed from backbone hydrogen-bond geometry via the Kabsch–Sander algorithm.

Q: How mobile is each atom in the crystal?
A: Crystallographic B-factors measure how much each atom's electron density is smeared out, in Å². They rise in mobile loops and surface residues and fall in the buried interior. In AlphaFold models this column is repurposed to hold pLDDT instead.

Q: What if only a Cα trace is available?
A: P-SEA three-state annotation labels each residue as helix, strand, or coil based purely on the geometry of the Cα trace. It serves as a fallback when the full backbone (and thus DSSP) is unavailable.

Q: What family and function is it annotated with?
A: Database cross-references. InterPro integrates a dozen domain/family signature databases into unified entries with residue-range hits. GO terms attach function/process/location labels with evidence codes. CATH codes position the fold in a four-level structural taxonomy. Organism is the NCBI-taxonomy species name.

Q: Are the domains correctly placed relative to each other?
A: Predicted Aligned Error (PAE) is an AlphaFold confidence matrix: entry (i, j) is the expected error in the position of residue j, in ångströms, when the prediction is superimposed on the true structure at residue i. Low PAE within a block of residues means that block is internally rigid and well-predicted; high PAE between two blocks means their relative placement is uncertain even if each block individually is confident.

Q: What do the diagnostic plots show?
A: Three diagnostic plots accompany the record. The Cα contact map visualizes the tertiary structure as a 2D adjacency matrix (8 Å cutoff, sequence-local contacts suppressed). The Ramachandran plot shows the distribution of backbone (φ, ψ) torsions, with points in the α and β basins reflecting secondary structure content. The PAE plot shows AlphaFold's inter-residue confidence as a color matrix.

Q: What is the amino-acid chain?
A: Primary structure: the covalent order of the twenty standard amino acids along the backbone. Two proteins with the same sequence will (almost always) fold to the same structure; two with 30% identity often share a fold but not the details.

Q: What do the rendered images show?
A: The six renders are orthographic views along the three Cartesian axes in both directions. Representation (cartoon, sticks, or surface) and color scheme (sequence-rainbow or by-chain) vary across proteins so the training set covers all the common visualization conventions.